Protein AF-F0RP57-F1 (afdb_monomer_lite)

Sequence (76 aa):
MSYATRISATLPTELSRFLDDYQKRHGLDTRSAALAEAVRALQTSELEAAYRDLGTAQAEGLELYPADNADGLEQP

Radius of gyration: 21.21 Å; chains: 1; bounding box: 37×38×55 Å

Foldseek 3Di:
DDDDDDDDDDDPPVVLVVLVVQCVVVVHPDSVVSVVVVVVVVVVVVVVVVVVVVVVCVVVVNDDDPPPPCPPPDDD

Organism: Deinococcus proteolyticus (strain ATCC 35074 / DSM 20540 / JCM 6276 / NBRC 101906 / NCIMB 13154 / VKM Ac-1939 / CCM 2703 / MRP) (NCBI:txid693977)

Secondary structure (DSSP, 8-state):
-PPPPP------HHHHHHHHHHHHHTT-S-HHHHHHHHHHHHHHHHHHHHHHHHHHHHHTTSSPPPTTTTTT----

InterPro domains:
  IPR010985 Ribbon-helix-helix [SSF47598] (5-45)
  IPR013321 Arc-type ribbon-helix-helix [G3DSA:1.10.1220.10] (5-48)

pLDDT: mean 89.24, std 11.3, range [41.25, 98.19]

Structure (mmCIF, N/CA/C/O backbone):
data_AF-F0RP57-F1
#
_entry.id   AF-F0RP57-F1
#
loop_
_atom_site.group_PDB
_atom_site.id
_atom_site.type_symbol
_atom_site.label_atom_id
_atom_site.label_alt_id
_atom_site.label_comp_id
_atom_site.label_asym_id
_atom_site.label_entity_id
_atom_site.label_seq_id
_atom_site.pdbx_PDB_ins_code
_atom_site.Cartn_x
_atom_site.Cartn_y
_atom_site.Cartn_z
_atom_site.occupancy
_atom_site.B_iso_or_equiv
_atom_site.auth_seq_id
_atom_site.auth_comp_id
_atom_site.auth_asym_id
_atom_site.auth_atom_id
_atom_site.pdbx_PDB_model_num
ATOM 1 N N . MET A 1 1 ? 8.169 -17.864 10.228 1.00 41.25 1 MET A N 1
ATOM 2 C CA . MET A 1 1 ? 7.677 -17.029 11.347 1.00 41.25 1 MET A CA 1
ATOM 3 C C . MET A 1 1 ? 7.502 -15.618 10.817 1.00 41.25 1 MET A C 1
ATOM 5 O O . MET A 1 1 ? 8.472 -15.068 10.318 1.00 41.25 1 MET A O 1
ATOM 9 N N . SER A 1 2 ? 6.286 -15.069 10.827 1.00 62.12 2 SER A N 1
ATOM 10 C CA . SER A 1 2 ? 6.086 -13.648 10.520 1.00 62.12 2 SER A CA 1
ATOM 11 C C . SER A 1 2 ? 6.365 -12.862 11.799 1.00 62.12 2 SER A C 1
ATOM 13 O O . SER A 1 2 ? 5.724 -13.112 12.819 1.00 62.12 2 SER A O 1
ATOM 15 N N . TYR A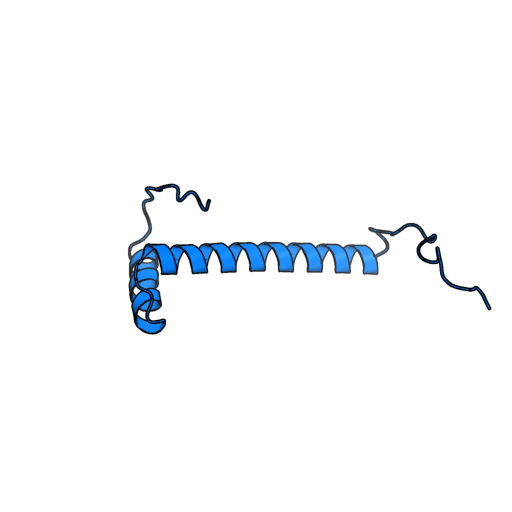 1 3 ? 7.361 -11.981 11.769 1.00 78.88 3 TYR A N 1
ATOM 16 C CA . TYR A 1 3 ? 7.635 -11.059 12.867 1.00 78.88 3 TYR A CA 1
ATOM 17 C C . TYR A 1 3 ? 6.899 -9.750 12.582 1.00 78.88 3 TYR A C 1
ATO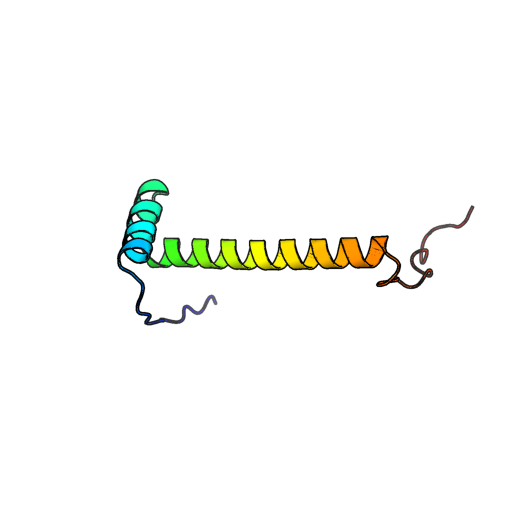M 19 O O . TYR A 1 3 ? 7.076 -9.161 11.518 1.00 78.88 3 TYR A O 1
ATOM 27 N N . ALA A 1 4 ? 6.063 -9.310 13.521 1.00 82.25 4 ALA A N 1
ATOM 28 C CA . ALA A 1 4 ? 5.400 -8.014 13.451 1.00 82.25 4 ALA A CA 1
ATOM 29 C C . ALA A 1 4 ? 6.202 -6.980 14.251 1.00 82.25 4 ALA A C 1
ATOM 31 O O . ALA A 1 4 ? 6.483 -7.186 15.433 1.00 82.25 4 ALA A O 1
ATOM 32 N N . THR A 1 5 ? 6.538 -5.855 13.619 1.00 92.00 5 THR A N 1
ATOM 33 C CA . THR A 1 5 ? 7.209 -4.723 14.272 1.00 92.00 5 THR A CA 1
ATOM 34 C C . THR A 1 5 ? 6.181 -3.657 14.618 1.00 92.00 5 THR A C 1
ATOM 36 O O . THR A 1 5 ? 5.471 -3.157 13.745 1.00 92.00 5 THR A O 1
ATOM 39 N N . ARG A 1 6 ? 6.102 -3.277 15.896 1.00 93.19 6 ARG A N 1
ATOM 40 C CA . ARG A 1 6 ? 5.268 -2.149 16.317 1.00 93.19 6 ARG A CA 1
ATOM 41 C C . ARG A 1 6 ? 5.925 -0.844 15.877 1.00 93.19 6 ARG A C 1
ATOM 43 O O . ARG A 1 6 ? 7.068 -0.579 16.233 1.00 93.19 6 ARG A O 1
ATOM 50 N N . ILE A 1 7 ? 5.160 -0.011 15.186 1.00 91.75 7 ILE A N 1
ATOM 51 C CA . ILE A 1 7 ? 5.550 1.354 14.832 1.00 91.75 7 ILE A CA 1
ATOM 52 C C . ILE A 1 7 ? 4.658 2.360 15.566 1.00 91.75 7 ILE A C 1
ATOM 54 O O . ILE A 1 7 ? 3.501 2.068 15.873 1.00 91.75 7 ILE A O 1
ATOM 58 N N . SER A 1 8 ? 5.202 3.539 15.861 1.00 94.38 8 SER A N 1
ATOM 59 C CA . SER A 1 8 ? 4.454 4.685 16.383 1.00 94.38 8 SER A CA 1
ATOM 60 C C . SER A 1 8 ? 4.670 5.856 15.438 1.00 94.38 8 SER A C 1
ATOM 62 O O . SER A 1 8 ? 5.812 6.208 15.159 1.00 94.38 8 SER A O 1
ATOM 64 N N . ALA A 1 9 ? 3.585 6.444 14.946 1.00 90.62 9 ALA A N 1
ATOM 65 C CA . ALA A 1 9 ? 3.623 7.560 14.012 1.00 90.62 9 ALA A CA 1
ATOM 66 C C . ALA A 1 9 ? 2.503 8.550 14.332 1.00 90.62 9 ALA A C 1
ATOM 68 O O . ALA A 1 9 ? 1.428 8.158 14.791 1.00 90.62 9 ALA A O 1
ATOM 69 N N . THR A 1 10 ? 2.756 9.825 14.055 1.00 96.56 10 THR A N 1
ATOM 70 C CA . THR A 1 10 ? 1.739 10.876 14.100 1.00 96.56 10 THR A CA 1
ATOM 71 C C . THR A 1 10 ? 1.196 11.068 12.694 1.00 96.56 10 THR A C 1
ATOM 73 O O . THR A 1 10 ? 1.970 11.274 11.762 1.00 96.56 10 THR A O 1
ATOM 76 N N . LEU A 1 11 ? -0.124 10.999 12.539 1.00 94.75 11 LEU A N 1
ATOM 77 C CA . LEU A 1 11 ? -0.802 11.238 11.269 1.00 94.75 11 LEU A CA 1
ATOM 78 C C . LEU A 1 11 ? -1.755 12.431 11.404 1.00 94.75 11 LEU A C 1
ATOM 80 O O . LEU A 1 11 ? -2.333 12.616 12.478 1.00 94.75 11 LEU A O 1
ATOM 84 N N . PRO A 1 12 ? -1.974 13.198 10.321 1.00 98.00 12 PRO A N 1
ATOM 85 C CA . PRO A 1 12 ? -3.104 14.111 10.218 1.00 98.00 12 PRO A CA 1
ATOM 86 C C . PRO A 1 12 ? -4.429 13.426 10.575 1.00 98.00 12 PRO A C 1
ATOM 88 O O . PRO A 1 12 ? -4.639 12.235 10.301 1.00 98.00 12 PRO A O 1
ATOM 91 N N . THR A 1 13 ? -5.344 14.189 11.172 1.00 97.69 13 THR A N 1
ATOM 92 C CA . THR A 1 13 ? -6.648 13.691 11.634 1.00 97.69 13 THR A CA 1
ATOM 93 C C . THR A 1 13 ? -7.443 13.063 10.490 1.00 97.69 13 THR A C 1
ATOM 95 O O . THR A 1 13 ? -8.088 12.033 10.658 1.00 97.69 13 THR A O 1
ATOM 98 N N . GLU A 1 14 ? -7.340 13.633 9.297 1.00 97.94 14 GLU A N 1
ATOM 99 C CA . GLU A 1 14 ? -8.043 13.205 8.092 1.00 97.94 14 GLU A CA 1
ATOM 100 C C . GLU A 1 14 ? -7.581 11.811 7.650 1.00 97.94 14 GLU A C 1
ATOM 102 O O . GLU A 1 14 ? -8.407 10.957 7.327 1.00 97.94 14 GLU A O 1
ATOM 107 N N . LEU A 1 15 ? -6.271 11.547 7.704 1.00 96.81 15 LEU A N 1
ATOM 108 C CA . LEU A 1 15 ? -5.700 10.251 7.331 1.00 96.81 15 LEU A CA 1
ATOM 109 C C . LEU A 1 15 ? -6.004 9.171 8.370 1.00 96.81 15 LEU A C 1
ATOM 111 O O . LEU A 1 15 ? -6.327 8.040 8.010 1.00 96.81 15 LEU A O 1
ATOM 115 N N . SER A 1 16 ? -5.951 9.508 9.660 1.00 95.94 16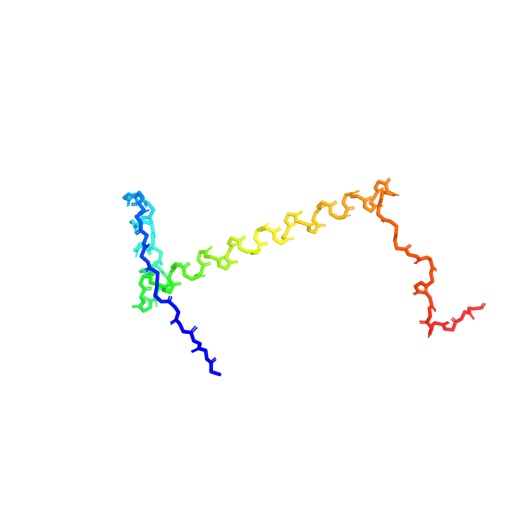 SER A N 1
ATOM 116 C CA . SER A 1 16 ? -6.331 8.552 10.709 1.00 95.94 16 SER A CA 1
ATOM 117 C C . SER A 1 16 ? -7.818 8.185 10.637 1.00 95.94 16 SER A C 1
ATOM 119 O O . SER A 1 16 ? -8.156 7.004 10.725 1.00 95.94 16 SER A O 1
ATOM 121 N N . ARG A 1 17 ? -8.696 9.160 10.363 1.00 97.56 17 ARG A N 1
ATOM 122 C CA . ARG A 1 17 ? -10.121 8.912 10.112 1.00 97.56 17 ARG A CA 1
ATOM 123 C C . ARG A 1 17 ? -10.344 8.059 8.865 1.00 97.56 17 ARG A C 1
ATOM 125 O O . ARG A 1 17 ? -11.173 7.155 8.894 1.00 97.56 17 ARG A O 1
ATOM 132 N N . PHE A 1 18 ? -9.593 8.305 7.793 1.00 97.44 18 PHE A N 1
ATOM 133 C CA . PHE A 1 18 ? -9.668 7.474 6.595 1.00 97.44 18 PHE A CA 1
ATOM 134 C C . PHE A 1 18 ? -9.346 6.007 6.903 1.00 97.44 18 PHE A C 1
ATOM 136 O O . PHE A 1 18 ? -10.082 5.129 6.461 1.00 97.44 18 PHE A O 1
ATOM 143 N N . LEU A 1 19 ? -8.294 5.733 7.686 1.00 96.88 19 LEU A N 1
ATOM 144 C CA . LEU A 1 19 ? -7.947 4.365 8.086 1.00 96.88 19 LEU A CA 1
ATOM 145 C C . LEU A 1 19 ? -9.071 3.702 8.892 1.00 96.88 19 LEU A C 1
ATOM 147 O O . LEU A 1 19 ? -9.364 2.532 8.659 1.00 96.88 19 LEU A O 1
ATOM 151 N N . ASP A 1 20 ? -9.726 4.444 9.788 1.00 97.19 20 ASP A N 1
ATOM 152 C CA . ASP A 1 20 ? -10.873 3.941 10.555 1.00 97.19 20 ASP A CA 1
ATOM 153 C C . ASP A 1 20 ? -12.067 3.597 9.659 1.00 97.19 20 ASP A C 1
ATOM 155 O O . ASP A 1 20 ? -12.694 2.545 9.811 1.00 97.19 20 ASP A O 1
ATOM 159 N N . ASP A 1 21 ? -12.390 4.474 8.711 1.00 98.12 21 ASP A N 1
ATOM 160 C CA . ASP A 1 21 ? -13.505 4.265 7.791 1.00 98.12 21 ASP A CA 1
ATOM 161 C C . ASP A 1 21 ? -13.202 3.141 6.790 1.00 98.12 21 ASP A C 1
ATOM 163 O O . ASP A 1 21 ? -14.082 2.337 6.478 1.00 98.12 21 ASP A O 1
ATOM 167 N N . TYR A 1 22 ? -11.955 3.039 6.324 1.00 98.00 22 TYR A N 1
ATOM 168 C CA . TYR A 1 22 ? -11.485 1.946 5.477 1.00 98.00 22 TYR A CA 1
ATOM 169 C C . TYR A 1 22 ? -11.555 0.609 6.218 1.00 98.00 22 TYR A C 1
ATOM 171 O O . TYR A 1 22 ? -12.127 -0.348 5.698 1.00 98.00 22 TYR A O 1
ATOM 179 N N . GLN A 1 23 ? -11.066 0.554 7.461 1.00 98.19 23 GLN A N 1
ATOM 180 C CA . GLN A 1 23 ? -11.155 -0.636 8.304 1.00 98.19 23 GLN A CA 1
ATOM 181 C C . GLN A 1 23 ? -12.604 -1.139 8.390 1.00 98.19 23 GLN A C 1
ATOM 183 O O . GLN A 1 23 ? -12.865 -2.312 8.128 1.00 98.19 23 GLN A O 1
ATOM 188 N N . LYS A 1 24 ? -13.552 -0.251 8.713 1.00 98.00 24 LYS A N 1
ATOM 189 C CA . LYS A 1 24 ? -14.975 -0.604 8.840 1.00 98.00 24 LYS A CA 1
ATOM 190 C C . LYS A 1 24 ? -15.577 -1.058 7.515 1.00 98.00 24 LYS A C 1
ATOM 192 O O . LYS A 1 24 ? -16.268 -2.070 7.477 1.00 98.00 24 LYS A O 1
ATOM 197 N N . ARG A 1 25 ? -15.315 -0.322 6.431 1.00 98.19 25 ARG A N 1
ATOM 198 C CA . ARG A 1 25 ? -15.867 -0.607 5.098 1.00 98.19 25 ARG A CA 1
ATOM 199 C C . ARG A 1 25 ? -15.422 -1.966 4.564 1.00 98.19 25 ARG A C 1
ATOM 201 O O . ARG A 1 25 ? -16.199 -2.627 3.886 1.00 98.19 25 ARG A O 1
ATOM 208 N N . HIS A 1 26 ? -14.193 -2.365 4.876 1.00 97.44 26 HIS A N 1
ATOM 209 C CA . HIS A 1 26 ? -13.592 -3.610 4.404 1.00 97.44 26 HIS A CA 1
ATOM 210 C C . HIS A 1 26 ? -13.633 -4.741 5.445 1.00 97.44 26 HIS A C 1
ATOM 212 O O . HIS A 1 26 ? -13.082 -5.808 5.194 1.00 97.44 26 HIS A O 1
ATOM 218 N N . GLY A 1 27 ? -14.292 -4.533 6.593 1.00 97.38 27 GLY A N 1
ATOM 219 C CA . GLY A 1 27 ? -14.459 -5.561 7.625 1.00 97.38 27 GLY A CA 1
ATOM 220 C C . GLY A 1 27 ? -13.143 -6.041 8.240 1.00 97.38 27 GLY A C 1
ATOM 221 O O . GLY A 1 27 ? -13.019 -7.215 8.569 1.00 97.38 27 GLY A O 1
ATOM 222 N N . LEU A 1 28 ? -12.149 -5.157 8.360 1.00 97.62 28 LEU A N 1
ATOM 223 C CA . LEU A 1 28 ? -10.831 -5.508 8.883 1.00 97.62 28 LEU A CA 1
ATOM 224 C C . LEU A 1 28 ? -10.822 -5.517 10.419 1.00 97.62 28 LEU A C 1
ATOM 226 O O . LEU A 1 28 ? -11.360 -4.617 11.070 1.00 97.62 28 LEU A O 1
ATOM 230 N N . ASP A 1 29 ? -10.118 -6.488 11.000 1.00 95.25 29 ASP A N 1
ATOM 231 C CA . ASP A 1 29 ? -10.082 -6.691 12.455 1.00 95.25 29 ASP A CA 1
ATOM 232 C C . ASP A 1 29 ? -9.436 -5.525 13.215 1.00 95.25 29 ASP A C 1
ATOM 234 O O . ASP A 1 29 ? -9.800 -5.228 14.353 1.00 95.25 29 ASP A O 1
ATOM 238 N N . THR A 1 30 ? -8.456 -4.849 12.605 1.00 95.75 30 THR A N 1
ATOM 239 C CA . THR A 1 30 ? -7.690 -3.787 13.270 1.00 95.75 30 THR A CA 1
ATOM 240 C C . THR A 1 30 ? -7.348 -2.634 12.335 1.00 95.75 30 THR A C 1
ATOM 242 O O . THR A 1 30 ? -7.173 -2.809 11.129 1.00 95.75 30 THR A O 1
ATOM 245 N N . ARG A 1 31 ? -7.134 -1.447 12.912 1.00 94.31 31 ARG A N 1
ATOM 246 C CA . ARG A 1 31 ? -6.596 -0.283 12.191 1.00 94.31 31 ARG A CA 1
ATOM 247 C C . ARG A 1 31 ? -5.227 -0.572 11.565 1.00 94.31 31 ARG A C 1
ATOM 249 O O . ARG A 1 31 ? -4.926 -0.083 10.482 1.00 94.31 31 ARG A O 1
ATOM 256 N N . SER A 1 32 ? -4.401 -1.390 12.221 1.00 94.50 32 SER A N 1
ATOM 257 C CA . SER A 1 32 ? -3.101 -1.812 11.687 1.00 94.50 32 SER A CA 1
ATOM 258 C C . SER A 1 32 ? -3.231 -2.677 10.433 1.00 94.50 32 SER A C 1
ATOM 260 O O . SER A 1 32 ? -2.356 -2.600 9.578 1.00 94.50 32 SER A O 1
ATOM 262 N N . ALA A 1 33 ? -4.317 -3.443 10.278 1.00 96.00 33 ALA A N 1
ATOM 263 C CA . ALA A 1 33 ? -4.602 -4.155 9.033 1.00 96.00 33 ALA A CA 1
ATOM 264 C C . ALA A 1 33 ? -4.916 -3.174 7.891 1.00 96.00 33 ALA A C 1
ATOM 266 O O . ALA A 1 33 ? -4.337 -3.293 6.818 1.00 96.00 33 ALA A O 1
ATOM 267 N N . AL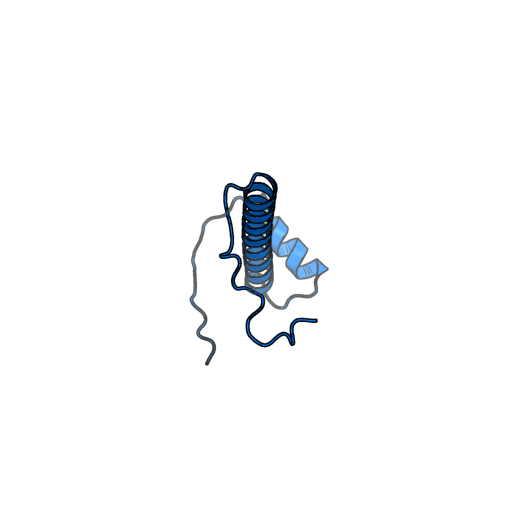A A 1 34 ? -5.732 -2.142 8.143 1.00 96.94 34 ALA A N 1
ATOM 268 C CA . ALA A 1 34 ? -5.986 -1.084 7.156 1.00 96.94 34 ALA A CA 1
ATOM 269 C C . ALA A 1 34 ? -4.698 -0.340 6.761 1.00 96.94 34 ALA A C 1
ATOM 271 O O . ALA A 1 34 ? -4.469 -0.063 5.585 1.00 96.94 34 ALA A O 1
ATOM 272 N N . LEU A 1 35 ? -3.824 -0.059 7.734 1.00 95.62 35 LEU A N 1
ATOM 273 C CA . LEU A 1 35 ? -2.517 0.541 7.465 1.00 95.62 35 LEU A CA 1
ATOM 274 C C . LEU A 1 35 ? -1.616 -0.390 6.638 1.00 95.62 35 LEU A C 1
ATOM 276 O O . LEU A 1 35 ? -0.935 0.078 5.732 1.00 95.62 35 LEU A O 1
ATOM 280 N N . ALA A 1 36 ? -1.614 -1.695 6.920 1.00 95.38 36 ALA A N 1
ATOM 281 C CA . ALA A 1 36 ? -0.839 -2.666 6.152 1.00 95.38 36 ALA A CA 1
ATOM 282 C C . ALA A 1 36 ? -1.299 -2.736 4.686 1.00 95.38 36 ALA A C 1
ATOM 284 O O . ALA A 1 36 ? -0.453 -2.751 3.793 1.00 95.38 36 ALA A O 1
ATOM 285 N N . GLU A 1 37 ? -2.611 -2.717 4.431 1.00 96.94 37 GLU A N 1
ATOM 286 C CA . GLU A 1 37 ? -3.164 -2.638 3.070 1.00 96.94 37 GLU A CA 1
ATOM 287 C C . GLU A 1 37 ? -2.747 -1.343 2.361 1.00 96.94 37 GLU A C 1
ATOM 289 O O . GLU A 1 37 ? -2.296 -1.381 1.218 1.00 96.94 37 GLU A O 1
ATOM 294 N N . ALA A 1 38 ? -2.794 -0.198 3.052 1.00 96.38 38 ALA A N 1
ATOM 295 C CA . ALA A 1 38 ? -2.339 1.074 2.491 1.00 96.38 38 ALA A CA 1
ATOM 296 C C . ALA A 1 38 ? -0.849 1.040 2.095 1.00 96.38 38 ALA A C 1
ATOM 298 O O . ALA A 1 38 ? -0.479 1.530 1.028 1.00 96.38 38 ALA A O 1
ATOM 299 N N . VAL A 1 39 ? 0.008 0.422 2.916 1.00 96.06 39 VAL A N 1
ATOM 300 C CA . VAL A 1 39 ? 1.441 0.263 2.610 1.00 96.06 39 VAL A CA 1
ATOM 301 C C . VAL A 1 39 ? 1.662 -0.671 1.415 1.00 96.06 39 VAL A C 1
ATOM 303 O O . VAL A 1 39 ? 2.498 -0.374 0.564 1.00 96.06 39 VAL A O 1
ATOM 306 N N . ARG A 1 40 ? 0.905 -1.770 1.301 1.00 96.81 40 ARG A N 1
ATOM 307 C CA . ARG A 1 40 ? 0.965 -2.669 0.130 1.00 96.81 40 ARG A CA 1
ATOM 308 C C . ARG A 1 40 ? 0.526 -1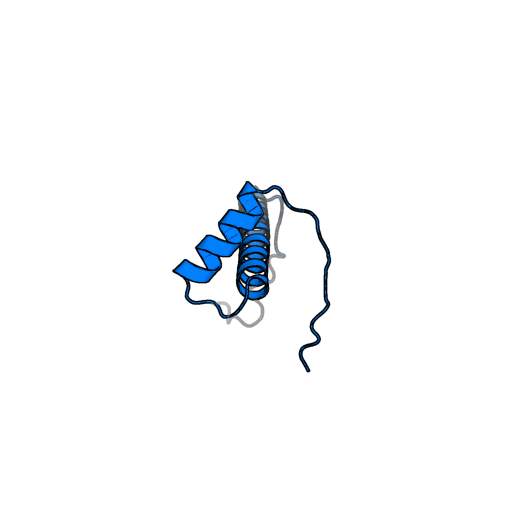.966 -1.152 1.00 96.81 40 ARG A C 1
ATOM 310 O O . ARG A 1 40 ? 1.159 -2.139 -2.194 1.00 96.81 40 ARG A O 1
ATOM 317 N N . ALA A 1 41 ? -0.532 -1.162 -1.074 1.00 97.31 41 ALA A N 1
ATOM 318 C CA . ALA A 1 41 ? -1.005 -0.369 -2.201 1.00 97.31 41 ALA A CA 1
ATOM 319 C C . ALA A 1 41 ? 0.061 0.640 -2.655 1.00 97.31 41 ALA A C 1
ATOM 321 O O . ALA A 1 41 ? 0.338 0.736 -3.848 1.00 97.31 41 ALA A O 1
ATOM 322 N N . LEU A 1 42 ? 0.724 1.320 -1.711 1.00 97.50 42 LEU A N 1
ATOM 323 C CA . LEU A 1 42 ? 1.840 2.215 -2.021 1.00 97.50 42 LEU A CA 1
ATOM 324 C C . LEU A 1 42 ? 2.999 1.466 -2.695 1.00 97.50 42 LEU A C 1
ATOM 326 O O . LEU A 1 42 ? 3.471 1.899 -3.738 1.00 97.50 42 LEU A O 1
ATOM 330 N N . GLN A 1 43 ? 3.408 0.311 -2.160 1.00 97.50 43 GLN A N 1
ATOM 331 C CA . GLN A 1 43 ? 4.461 -0.511 -2.770 1.00 97.50 43 GLN A CA 1
ATOM 332 C C . GLN A 1 43 ? 4.119 -0.913 -4.212 1.00 97.50 43 GLN A C 1
ATOM 334 O O . GLN A 1 43 ? 4.989 -0.903 -5.079 1.00 97.50 43 GLN A O 1
ATOM 339 N N . THR A 1 44 ? 2.856 -1.257 -4.464 1.00 97.62 44 THR A N 1
ATOM 340 C CA . THR A 1 44 ? 2.381 -1.618 -5.806 1.00 97.62 44 THR A CA 1
ATOM 341 C C . THR A 1 44 ? 2.452 -0.419 -6.748 1.00 97.62 44 THR A C 1
ATOM 343 O O . THR A 1 44 ? 2.969 -0.553 -7.851 1.00 97.62 44 THR A O 1
ATOM 346 N N . SER A 1 45 ? 2.025 0.762 -6.294 1.00 97.69 45 SER A N 1
ATOM 347 C CA . SER A 1 45 ? 2.100 2.003 -7.074 1.00 97.69 45 SER A CA 1
ATOM 348 C C . SER A 1 45 ? 3.536 2.367 -7.463 1.00 97.69 45 SER A C 1
ATOM 350 O O . SER A 1 45 ? 3.781 2.752 -8.603 1.00 97.69 45 SER A O 1
ATOM 352 N N . GLU A 1 46 ? 4.491 2.238 -6.539 1.00 97.50 46 GLU A N 1
ATOM 353 C CA . GLU A 1 46 ? 5.911 2.498 -6.822 1.00 97.50 46 GLU A CA 1
ATOM 354 C C . GLU A 1 46 ? 6.471 1.494 -7.839 1.00 97.50 46 GLU A C 1
ATOM 356 O O . GLU A 1 46 ? 7.216 1.858 -8.748 1.00 97.50 46 GLU A O 1
ATOM 361 N N . LEU A 1 47 ? 6.071 0.224 -7.727 1.00 96.69 47 LEU A N 1
ATOM 362 C CA . LEU A 1 47 ? 6.485 -0.817 -8.662 1.00 96.69 47 LEU A CA 1
ATOM 363 C C . LEU A 1 47 ? 5.918 -0.573 -10.068 1.00 96.69 47 LEU A C 1
ATOM 365 O O . LEU A 1 47 ? 6.647 -0.678 -11.051 1.00 96.69 47 LEU A O 1
ATOM 369 N N . GLU A 1 48 ? 4.637 -0.220 -10.173 1.00 96.06 48 GLU A N 1
ATOM 370 C CA . GLU A 1 48 ? 3.994 0.131 -11.444 1.00 96.06 48 GLU A CA 1
ATOM 371 C C . GLU A 1 48 ? 4.662 1.334 -12.119 1.00 96.06 48 GLU A C 1
ATOM 373 O O . GLU A 1 48 ? 4.843 1.326 -13.339 1.00 96.06 48 GLU A O 1
ATOM 378 N N . ALA A 1 49 ? 5.047 2.351 -11.341 1.00 95.81 49 ALA A N 1
ATOM 379 C CA . ALA A 1 49 ? 5.793 3.498 -11.849 1.00 95.81 49 ALA A CA 1
ATOM 380 C C . ALA A 1 49 ? 7.154 3.063 -12.415 1.00 95.81 49 ALA A C 1
ATOM 382 O O . ALA A 1 49 ? 7.449 3.346 -13.574 1.00 95.81 49 ALA A O 1
ATOM 383 N N . ALA A 1 50 ? 7.920 2.271 -11.660 1.00 93.44 50 ALA A N 1
ATOM 384 C CA . ALA A 1 50 ? 9.222 1.774 -12.102 1.00 93.44 50 ALA A CA 1
ATOM 385 C C . ALA A 1 50 ? 9.138 0.931 -13.389 1.00 93.44 50 ALA A C 1
ATOM 387 O O . ALA A 1 50 ? 9.955 1.093 -14.294 1.00 93.44 50 ALA A O 1
ATOM 388 N N . TYR A 1 51 ? 8.130 0.060 -13.513 1.00 92.50 51 TYR A N 1
ATOM 389 C CA . TYR A 1 51 ? 7.923 -0.719 -14.740 1.00 92.50 51 TYR A CA 1
ATOM 390 C C . TYR A 1 51 ? 7.556 0.155 -15.939 1.00 92.50 51 TYR A C 1
ATOM 392 O O . TYR A 1 51 ? 7.973 -0.134 -17.061 1.00 92.50 51 TYR A O 1
ATOM 400 N N . ARG A 1 52 ? 6.775 1.216 -15.724 1.00 93.44 52 ARG A N 1
ATOM 401 C CA . ARG A 1 52 ? 6.414 2.158 -16.788 1.00 93.44 52 ARG A CA 1
ATOM 402 C C . ARG A 1 52 ? 7.629 2.933 -17.286 1.00 93.44 52 ARG A C 1
ATOM 404 O O . ARG A 1 52 ? 7.786 3.092 -18.497 1.00 93.44 52 ARG A O 1
ATOM 411 N N . ASP A 1 53 ? 8.481 3.370 -16.368 1.00 91.50 53 ASP A N 1
ATOM 412 C CA . ASP A 1 53 ? 9.719 4.074 -16.694 1.00 91.50 53 ASP A CA 1
ATOM 413 C C . ASP A 1 53 ? 10.666 3.157 -17.474 1.00 91.50 53 ASP A C 1
ATOM 415 O O . ASP A 1 53 ? 11.143 3.538 -18.542 1.00 91.50 53 ASP A O 1
ATOM 419 N N . LEU A 1 54 ? 10.838 1.908 -17.023 1.00 89.44 54 LEU A N 1
ATOM 420 C CA . LEU A 1 54 ? 11.616 0.898 -17.744 1.00 89.44 54 LEU A CA 1
ATOM 421 C C . LEU A 1 54 ? 11.066 0.657 -19.156 1.00 89.44 54 LEU A C 1
ATOM 423 O O . LEU A 1 54 ? 11.822 0.659 -20.123 1.00 89.44 54 LEU A O 1
ATOM 427 N N . GLY A 1 55 ? 9.750 0.477 -19.296 1.00 88.00 55 GLY A N 1
ATOM 428 C CA . GLY A 1 55 ? 9.115 0.276 -20.600 1.00 88.00 55 GLY A CA 1
ATOM 429 C C . GLY A 1 55 ? 9.306 1.467 -21.543 1.00 88.00 55 GLY A C 1
ATOM 430 O O . GLY A 1 55 ? 9.517 1.277 -22.740 1.00 88.00 55 GLY A O 1
ATOM 431 N N . THR A 1 56 ? 9.294 2.688 -21.004 1.00 90.56 56 THR A N 1
ATOM 432 C CA . THR A 1 56 ? 9.582 3.912 -21.767 1.00 90.56 56 THR A CA 1
ATOM 433 C C . THR A 1 56 ? 11.043 3.935 -22.213 1.00 90.56 56 THR A C 1
ATOM 435 O O . THR A 1 56 ? 11.314 4.100 -23.400 1.00 90.56 56 THR A O 1
ATOM 438 N N . ALA A 1 57 ? 11.980 3.658 -21.303 1.00 87.00 57 ALA A N 1
ATOM 439 C CA . ALA A 1 57 ? 13.407 3.594 -21.609 1.00 87.00 57 ALA A CA 1
ATOM 440 C C . ALA A 1 57 ? 13.736 2.515 -22.658 1.00 87.00 57 ALA A C 1
ATOM 442 O O . ALA A 1 57 ? 14.545 2.752 -23.555 1.00 87.00 57 ALA A O 1
ATOM 443 N N . GLN A 1 58 ? 13.076 1.353 -22.610 1.00 86.06 58 GLN A N 1
ATOM 444 C CA . GLN A 1 58 ? 13.202 0.326 -23.650 1.00 86.06 58 GLN A CA 1
ATOM 445 C C . GLN A 1 58 ? 12.677 0.795 -25.006 1.00 86.06 58 GLN A C 1
ATOM 447 O O . GLN A 1 58 ? 13.337 0.588 -26.023 1.00 86.06 58 GLN A O 1
ATOM 452 N N . ALA A 1 59 ? 11.496 1.419 -25.035 1.00 86.44 59 ALA A N 1
ATOM 453 C CA . ALA A 1 59 ? 10.901 1.927 -26.269 1.00 86.44 59 ALA A CA 1
ATOM 454 C C . ALA A 1 59 ? 11.769 3.019 -26.919 1.00 86.44 59 ALA A C 1
ATOM 456 O O . ALA A 1 59 ? 11.828 3.118 -28.144 1.00 86.44 59 ALA A O 1
ATOM 457 N N . GLU A 1 60 ? 12.478 3.798 -26.103 1.00 89.31 60 GLU A N 1
ATOM 458 C CA . GLU A 1 60 ? 13.449 4.809 -26.532 1.00 89.31 60 GLU A CA 1
ATOM 459 C C . GLU A 1 60 ? 14.838 4.223 -26.855 1.00 89.31 60 GLU A C 1
ATOM 461 O O . GLU A 1 60 ? 15.731 4.950 -27.290 1.00 89.31 60 GLU A O 1
ATOM 466 N N . GLY A 1 61 ? 15.034 2.912 -26.671 1.00 84.06 61 GLY A N 1
ATOM 467 C CA . GLY A 1 61 ? 16.304 2.222 -26.917 1.00 84.06 61 GLY A CA 1
ATOM 468 C C . GLY A 1 61 ? 17.411 2.565 -25.914 1.00 84.06 61 GLY A C 1
ATOM 469 O O . GLY A 1 61 ? 18.578 2.277 -26.173 1.00 84.06 61 GLY A O 1
ATOM 470 N N . LEU A 1 62 ? 17.060 3.187 -24.787 1.00 78.00 62 LEU A N 1
ATOM 471 C CA . LEU A 1 62 ? 17.976 3.573 -23.711 1.00 78.00 62 LEU A CA 1
ATOM 472 C C . LEU A 1 62 ? 18.320 2.393 -22.795 1.00 78.00 62 LEU A C 1
ATOM 474 O O . LEU A 1 62 ? 19.400 2.367 -22.211 1.00 78.00 62 LEU A O 1
ATOM 478 N N . GLU A 1 63 ? 17.426 1.408 -22.710 1.00 70.69 63 GLU A N 1
ATOM 479 C CA . GLU A 1 63 ? 17.620 0.178 -21.948 1.00 70.69 63 GLU A CA 1
ATOM 480 C C . GLU A 1 63 ? 17.503 -1.031 -22.890 1.00 70.69 63 GLU A C 1
ATOM 482 O O . GLU A 1 63 ? 16.407 -1.486 -23.235 1.00 70.69 63 GLU A O 1
ATOM 487 N N . LEU A 1 64 ? 18.648 -1.536 -23.354 1.00 66.81 64 LEU A N 1
ATOM 488 C CA . LEU A 1 64 ? 18.718 -2.673 -24.270 1.00 66.81 64 LEU A CA 1
ATOM 489 C C . LEU A 1 64 ? 19.050 -3.950 -23.495 1.00 66.81 64 LEU A C 1
ATOM 491 O O . LEU A 1 64 ? 20.112 -4.047 -22.879 1.00 66.81 64 LEU A O 1
ATOM 495 N N . TYR A 1 65 ? 18.181 -4.958 -23.575 1.00 67.25 65 TYR A N 1
ATOM 496 C CA . TYR A 1 65 ? 18.609 -6.314 -23.245 1.00 67.25 65 TYR A CA 1
ATOM 497 C C . TYR A 1 65 ? 19.628 -6.784 -24.292 1.00 67.25 65 TYR A C 1
ATOM 499 O O . TYR A 1 65 ? 19.514 -6.411 -25.467 1.00 67.25 65 TYR A O 1
ATOM 507 N N . PRO A 1 66 ? 20.623 -7.594 -23.903 1.00 70.25 66 PRO A N 1
ATOM 508 C CA . PRO A 1 66 ? 21.488 -8.235 -24.878 1.00 70.25 66 PRO A CA 1
ATOM 509 C C . PRO A 1 66 ? 20.643 -9.092 -25.840 1.00 70.25 66 PRO A C 1
ATOM 511 O O . PRO A 1 66 ? 19.623 -9.673 -25.470 1.00 70.25 66 PRO A O 1
ATOM 514 N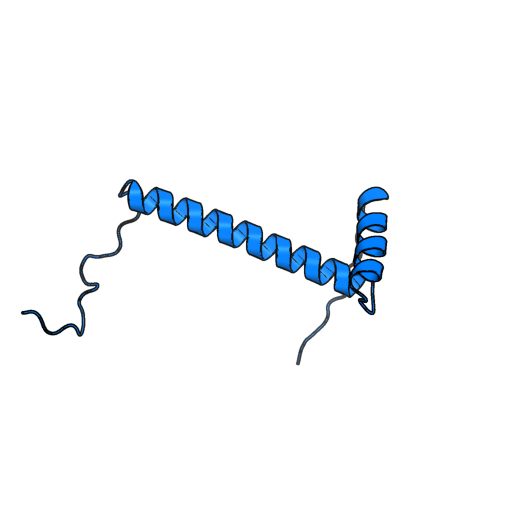 N . ALA A 1 67 ? 21.037 -9.104 -27.116 1.00 70.12 67 ALA A N 1
ATOM 515 C CA . ALA A 1 67 ? 20.297 -9.762 -28.200 1.00 70.12 67 ALA A CA 1
ATOM 516 C C . ALA A 1 67 ? 20.391 -11.303 -28.167 1.00 70.12 67 ALA A C 1
ATOM 518 O O . ALA A 1 67 ? 19.930 -11.973 -29.088 1.00 70.12 67 ALA A O 1
ATOM 519 N N . ASP A 1 68 ? 21.015 -11.866 -27.133 1.00 72.06 68 ASP A N 1
ATOM 520 C CA . ASP A 1 68 ? 21.227 -13.298 -26.911 1.00 72.06 68 ASP A CA 1
ATOM 521 C C . ASP A 1 68 ? 20.052 -13.973 -26.181 1.00 72.06 68 ASP A C 1
ATOM 523 O O . ASP A 1 68 ? 20.153 -15.088 -25.680 1.00 72.06 68 ASP A O 1
ATOM 527 N N . ASN A 1 69 ? 18.873 -13.354 -26.207 1.00 74.56 69 ASN A N 1
ATOM 528 C CA . ASN A 1 69 ? 17.639 -13.895 -25.640 1.00 74.56 69 ASN A CA 1
ATOM 529 C C . ASN A 1 69 ? 17.053 -15.103 -26.407 1.00 74.56 69 ASN A C 1
ATOM 531 O O . ASN A 1 69 ? 15.930 -15.520 -26.119 1.00 74.56 69 ASN A O 1
ATOM 535 N N . ALA A 1 70 ? 17.783 -15.650 -27.384 1.00 79.25 70 ALA A N 1
ATOM 536 C CA . ALA A 1 70 ? 17.389 -16.808 -28.186 1.00 79.25 70 ALA A CA 1
ATOM 537 C C . ALA A 1 70 ? 18.000 -18.138 -27.700 1.00 79.25 70 ALA A C 1
ATOM 539 O O . ALA A 1 70 ? 17.789 -19.170 -28.343 1.00 79.25 70 ALA A O 1
ATOM 540 N N . ASP A 1 71 ? 18.740 -18.140 -26.587 1.00 80.25 71 ASP A N 1
ATOM 541 C CA . ASP A 1 71 ? 19.292 -19.359 -25.991 1.00 80.25 71 ASP A CA 1
ATOM 542 C C . ASP A 1 71 ? 18.199 -20.420 -25.753 1.00 80.25 71 ASP A C 1
ATOM 544 O O . ASP A 1 71 ? 17.205 -20.190 -25.063 1.00 80.25 71 ASP A O 1
ATOM 548 N N . GLY A 1 72 ? 18.386 -21.610 -26.333 1.00 82.38 72 GLY A N 1
ATOM 549 C CA . GLY A 1 72 ? 17.451 -22.735 -26.214 1.00 82.38 72 GLY A CA 1
ATOM 550 C C . GLY A 1 72 ? 16.289 -22.748 -27.216 1.00 82.38 72 GLY A C 1
ATOM 551 O O . GLY A 1 72 ? 15.487 -23.681 -27.173 1.00 82.38 72 GLY A O 1
ATOM 552 N N . LEU A 1 73 ? 16.197 -21.776 -28.131 1.00 83.06 73 LEU A N 1
ATOM 553 C CA . LEU A 1 73 ? 15.282 -21.842 -29.274 1.00 83.06 73 LEU A CA 1
ATOM 554 C C . LEU A 1 73 ? 15.964 -22.559 -30.449 1.00 83.06 73 LEU A C 1
ATOM 556 O O . LEU A 1 73 ? 17.069 -22.193 -30.850 1.00 83.06 73 LEU A O 1
ATOM 560 N N . GLU A 1 74 ? 15.306 -23.573 -31.020 1.00 81.81 74 GLU A N 1
ATOM 561 C CA . GLU A 1 74 ? 15.732 -24.152 -32.298 1.00 81.81 74 GLU A CA 1
ATOM 562 C C . GLU A 1 74 ? 15.618 -23.061 -33.372 1.00 81.81 74 GLU A C 1
ATOM 564 O O . GLU A 1 74 ? 14.527 -22.549 -33.633 1.00 81.81 74 GLU A O 1
ATOM 569 N N . GLN A 1 75 ? 16.749 -22.645 -33.949 1.00 68.88 75 GLN A N 1
ATOM 570 C CA . GLN A 1 75 ? 16.721 -21.680 -35.046 1.00 68.88 75 GLN A CA 1
ATOM 571 C C . GLN A 1 75 ? 16.232 -22.373 -36.329 1.00 68.88 75 GLN A C 1
ATOM 573 O O . GLN A 1 75 ? 16.658 -23.503 -36.585 1.00 68.88 75 GLN A O 1
ATOM 578 N N . PRO A 1 76 ? 15.332 -21.734 -37.101 1.00 65.38 76 PRO A N 1
ATOM 579 C CA . PRO A 1 76 ? 14.798 -22.292 -38.342 1.00 65.38 76 PRO A CA 1
ATOM 580 C C . PRO A 1 76 ? 15.848 -22.430 -39.451 1.00 65.38 76 PRO A C 1
ATOM 582 O O . PRO A 1 76 ? 16.805 -21.621 -39.485 1.00 65.38 76 PRO A O 1
#